Protein AF-A0A645EB40-F1 (afdb_monomer)

Nearest PDB structures (foldseek):
  2pjr-assembly1_G  TM=8.264E-01  e=2.238E-08  Geobacillus stearothermophilus
  2is2-assembly1_A  TM=8.899E-01  e=1.095E-05  Escherichia coli
  2is4-assembly1_B  TM=8.724E-01  e=1.441E-05  Escherichia coli
  1uaa-assembly1_A  TM=8.793E-01  e=3.073E-05  unclassified
  3lfu-assembly1_A  TM=7.751E-01  e=1.441E-05  Escherichia coli

Solvent-accessible surface area (backbone atoms only — not comparable to full-atom values): 6758 Å² total; per-residue (Å²): 135,86,80,56,74,73,79,49,55,71,55,66,79,73,54,74,83,78,56,95,88,48,100,66,89,86,86,80,50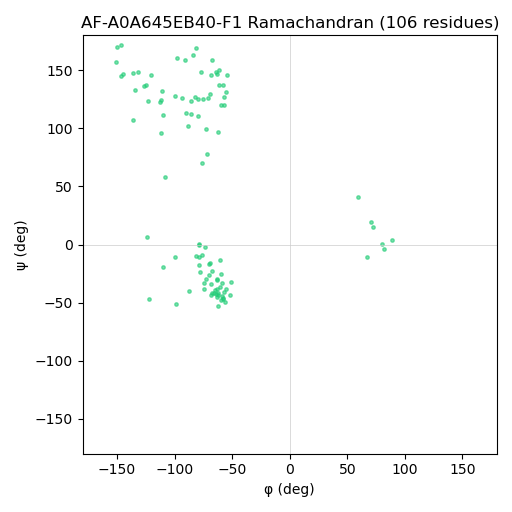,50,75,78,42,63,96,50,74,37,62,64,38,78,48,71,61,38,17,48,55,57,35,48,36,46,69,35,54,74,72,69,49,45,67,62,44,50,51,38,49,51,47,48,63,69,23,31,75,77,38,75,45,79,41,61,58,61,80,44,98,84,74,53,81,36,44,65,13,64,69,43,53,74,71,68,55,80,84,129

Secondary structure (DSSP, 8-state):
----GGGGHHHHHHPPPPPTTSSS-----TTTTTT--EEEEEE---BTBTTTBHHHHHHT-HHHHHHHHHHHHTTEEEEEEE---SB-TTS-B-PBPHHHHHTT----

pLDDT: mean 86.0, std 13.55, range [45.91, 98.44]

Radius of gyration: 16.91 Å; Cα contacts (8 Å, |Δi|>4): 119; chains: 1; bounding box: 42×37×31 Å

Organism: NCBI:txid1076179

Foldseek 3Di:
DDDDPVNCVVVVVPPDDDDDPDPDDDDDALVVCAPAADQEAEDEAQWPCVQVPVVCVVVVNNVVSLVSVVSRVVRHDHYYHYYHDQDDPVPDRTHGHVVCVVVVNDDD

Structure (mmCIF, N/CA/C/O backbone):
data_AF-A0A645EB40-F1
#
_entry.id   AF-A0A645EB40-F1
#
loop_
_atom_site.group_PDB
_atom_site.id
_atom_site.type_symbol
_atom_site.label_atom_id
_atom_site.label_alt_id
_atom_site.label_comp_id
_atom_site.label_asym_id
_atom_site.label_entity_id
_atom_site.label_seq_id
_atom_site.pdbx_PDB_ins_code
_atom_site.Cartn_x
_atom_site.Cartn_y
_atom_site.Cartn_z
_atom_site.occupancy
_atom_site.B_iso_or_equiv
_atom_site.auth_seq_id
_atom_site.auth_comp_id
_atom_site.auth_asym_id
_atom_site.auth_atom_id
_atom_site.pdbx_PDB_model_num
ATOM 1 N N . MET A 1 1 ? -17.392 -28.666 -3.059 1.00 45.91 1 MET A N 1
ATOM 2 C CA . MET A 1 1 ? -18.375 -27.850 -3.804 1.00 45.91 1 MET A CA 1
ATOM 3 C C . MET A 1 1 ? -17.584 -26.880 -4.672 1.00 45.91 1 MET A C 1
ATOM 5 O O . MET A 1 1 ? -17.329 -25.762 -4.252 1.00 45.91 1 MET A O 1
ATOM 9 N N . GLU A 1 2 ? -17.102 -27.334 -5.828 1.00 55.50 2 GLU A N 1
ATOM 10 C CA . GLU A 1 2 ? -16.384 -26.478 -6.781 1.00 55.50 2 GLU A CA 1
ATOM 11 C C . GLU A 1 2 ? -17.406 -25.843 -7.720 1.00 55.50 2 GLU A C 1
ATOM 13 O O . GLU A 1 2 ? -17.927 -26.501 -8.617 1.00 55.50 2 GLU A O 1
ATOM 18 N N . LYS A 1 3 ? -17.735 -24.573 -7.485 1.00 63.38 3 LYS A N 1
ATOM 19 C CA . LYS A 1 3 ? -18.430 -23.772 -8.495 1.00 63.38 3 LYS A CA 1
ATOM 20 C C . LYS A 1 3 ? -17.404 -23.385 -9.555 1.00 63.38 3 LYS A C 1
ATOM 22 O O . LYS A 1 3 ? -16.356 -22.838 -9.211 1.00 63.38 3 LYS A O 1
ATOM 27 N N . LYS A 1 4 ? -17.677 -23.686 -10.825 1.00 73.81 4 LYS A N 1
ATOM 28 C CA . LYS A 1 4 ? -16.778 -23.341 -11.931 1.00 73.81 4 LYS A CA 1
ATOM 29 C C . LYS A 1 4 ? -16.932 -21.855 -12.252 1.00 73.81 4 LYS A C 1
ATOM 31 O O . LYS A 1 4 ? -18.019 -21.300 -12.137 1.00 73.81 4 LYS A O 1
ATOM 36 N N . LEU A 1 5 ? -15.857 -21.205 -12.702 1.00 61.41 5 LEU A N 1
ATOM 37 C CA . LEU A 1 5 ? -15.867 -19.795 -13.135 1.00 61.41 5 LEU A CA 1
ATOM 38 C C . LEU A 1 5 ? -16.990 -19.487 -14.149 1.00 61.41 5 LEU A C 1
ATOM 40 O O . LEU A 1 5 ? -17.579 -18.409 -14.111 1.00 61.41 5 LEU A O 1
ATOM 44 N N . ALA A 1 6 ? -17.344 -20.463 -14.993 1.00 68.00 6 ALA A N 1
ATOM 45 C CA . ALA A 1 6 ? -18.462 -20.378 -15.933 1.00 68.00 6 ALA A CA 1
ATOM 46 C C . ALA A 1 6 ? -19.822 -20.126 -15.248 1.00 68.00 6 ALA A C 1
ATOM 48 O O . ALA A 1 6 ? -20.646 -19.384 -15.780 1.00 68.00 6 ALA A O 1
ATOM 49 N N . ASP A 1 7 ? -20.029 -20.640 -14.033 1.00 68.56 7 ASP A N 1
ATOM 50 C CA . ASP A 1 7 ? -21.280 -20.495 -13.274 1.00 68.56 7 ASP A CA 1
ATOM 51 C C . ASP A 1 7 ? -21.511 -19.049 -12.789 1.00 68.56 7 ASP A C 1
ATOM 53 O O . ASP A 1 7 ? -22.625 -18.676 -12.413 1.00 68.56 7 ASP A O 1
ATOM 57 N N . TYR A 1 8 ? -20.463 -18.216 -12.817 1.00 65.25 8 TYR A N 1
ATOM 58 C CA . TYR A 1 8 ? -20.505 -16.789 -12.486 1.00 65.25 8 TYR A CA 1
ATOM 59 C C . TYR A 1 8 ? -20.566 -15.884 -13.726 1.00 65.25 8 TYR A C 1
ATOM 61 O O . TYR A 1 8 ? -20.847 -14.692 -13.593 1.00 65.25 8 TYR A O 1
ATOM 69 N N . SER A 1 9 ? -20.360 -16.433 -14.929 1.00 62.28 9 SER A N 1
ATOM 70 C CA . SER A 1 9 ? -20.253 -15.664 -16.176 1.00 62.28 9 SER A CA 1
ATOM 71 C C . SER A 1 9 ? -21.542 -14.911 -16.542 1.00 62.28 9 SER A C 1
ATOM 73 O O . SER A 1 9 ? -21.485 -13.816 -17.092 1.00 62.28 9 SER A O 1
ATOM 75 N N . TRP A 1 10 ? -22.717 -15.418 -16.160 1.00 60.12 10 TRP A N 1
ATOM 76 C CA . TRP A 1 10 ? -23.986 -14.713 -16.388 1.00 60.12 10 TRP A CA 1
ATOM 77 C C . TRP A 1 10 ? -24.237 -13.570 -15.389 1.00 60.12 10 TRP A C 1
ATOM 79 O O . TRP A 1 10 ? -24.977 -12.636 -15.696 1.00 60.12 10 TRP A O 1
ATOM 89 N N . LYS A 1 11 ? -23.615 -13.611 -14.200 1.00 59.97 11 LYS A N 1
ATOM 90 C CA . LYS A 1 11 ? -23.779 -12.564 -13.178 1.00 59.97 11 LYS A CA 1
ATOM 91 C C . LYS A 1 11 ? -23.032 -11.288 -13.545 1.00 59.97 11 LYS A C 1
ATOM 93 O O . LYS A 1 11 ? -23.516 -10.210 -13.239 1.00 59.97 11 LYS A O 1
ATOM 98 N N . ILE A 1 12 ? -21.891 -11.399 -14.223 1.00 66.75 12 ILE A N 1
ATOM 99 C CA . ILE A 1 12 ? -21.075 -10.243 -14.626 1.00 66.75 12 ILE A CA 1
ATOM 100 C C . ILE A 1 12 ? -21.699 -9.426 -15.766 1.00 66.75 12 ILE A C 1
ATOM 102 O O . ILE A 1 12 ? -21.509 -8.217 -15.798 1.00 66.75 12 ILE A O 1
ATOM 106 N N . GLY A 1 13 ? -22.482 -10.043 -16.661 1.00 68.00 13 GLY A N 1
ATOM 107 C CA . GLY A 1 13 ? -23.074 -9.344 -17.812 1.00 68.00 13 GLY A CA 1
ATOM 108 C C . GLY A 1 13 ? -24.187 -8.345 -17.463 1.00 68.00 13 GLY A C 1
ATOM 109 O O . GLY A 1 13 ? -24.379 -7.382 -18.195 1.00 68.00 13 GLY A O 1
ATOM 110 N N . ASN A 1 14 ? -24.887 -8.553 -16.340 1.00 68.50 14 ASN A N 1
ATOM 111 C CA . ASN A 1 14 ? -26.011 -7.718 -15.885 1.00 68.50 14 ASN A CA 1
ATOM 112 C C . ASN A 1 14 ? -25.811 -7.142 -14.470 1.00 68.50 14 ASN A C 1
ATOM 114 O O . ASN A 1 14 ? -26.744 -6.572 -13.902 1.00 68.50 14 ASN A O 1
ATOM 118 N N . ALA A 1 15 ? -24.634 -7.317 -13.860 1.00 71.50 15 ALA A N 1
ATOM 119 C CA . ALA A 1 15 ? -24.368 -6.755 -12.541 1.00 71.50 15 ALA A CA 1
ATOM 120 C C . ALA A 1 15 ? -24.274 -5.229 -12.626 1.00 71.50 15 ALA A C 1
ATOM 122 O O . ALA A 1 15 ? -23.510 -4.678 -13.418 1.00 71.50 15 ALA A O 1
ATOM 123 N N . SER A 1 16 ? -25.016 -4.538 -11.763 1.00 77.00 16 SER A N 1
ATOM 124 C CA . SER A 1 16 ? -24.783 -3.120 -11.517 1.00 77.00 16 SER A CA 1
ATOM 125 C C . SER A 1 16 ? -23.380 -2.928 -10.948 1.00 77.00 16 SER A C 1
ATOM 127 O O . SER A 1 16 ? -22.974 -3.674 -10.056 1.00 77.00 16 SER A O 1
ATOM 129 N N . VAL A 1 17 ? -22.663 -1.909 -11.427 1.00 80.88 17 VAL A N 1
ATOM 130 C CA . VAL A 1 17 ? -21.379 -1.512 -10.837 1.00 80.88 17 VAL A CA 1
ATOM 131 C C . VAL A 1 17 ? -21.616 -1.187 -9.357 1.00 80.88 17 VAL A C 1
ATOM 133 O O . VAL A 1 17 ? -22.430 -0.298 -9.078 1.00 80.88 17 VAL A O 1
ATOM 136 N N . PRO A 1 18 ? -20.954 -1.893 -8.419 1.00 81.81 18 PRO A N 1
ATOM 137 C CA . PRO A 1 18 ? -21.115 -1.631 -6.998 1.00 81.81 18 PRO A CA 1
ATOM 138 C C . PRO A 1 18 ? -20.759 -0.182 -6.678 1.00 81.81 18 PRO A C 1
ATOM 140 O O . PRO A 1 18 ? -19.776 0.368 -7.186 1.00 81.81 18 PRO A O 1
ATOM 143 N N . LYS A 1 19 ? -21.563 0.450 -5.832 1.00 84.12 19 LYS A N 1
ATOM 144 C CA . LYS A 1 19 ? -21.289 1.780 -5.303 1.00 84.12 19 LYS A CA 1
ATOM 145 C C . LYS A 1 19 ? -20.362 1.682 -4.100 1.00 84.12 19 LYS A C 1
ATOM 147 O O . LYS A 1 19 ? -20.177 0.640 -3.474 1.00 84.12 19 LYS A O 1
ATOM 152 N N . ARG A 1 20 ? -19.771 2.823 -3.755 1.00 72.19 20 ARG A N 1
ATOM 153 C CA . ARG A 1 20 ? -18.970 2.968 -2.542 1.00 72.19 20 ARG A CA 1
ATOM 154 C C . ARG A 1 20 ? -19.857 2.653 -1.327 1.00 72.19 20 ARG A C 1
ATOM 156 O O . ARG A 1 20 ? -20.846 3.351 -1.130 1.00 72.19 20 ARG A O 1
ATOM 163 N N . ASN A 1 21 ? -19.464 1.642 -0.546 1.00 81.06 21 ASN A N 1
ATOM 164 C CA . ASN A 1 21 ? -20.163 1.041 0.609 1.00 81.06 21 ASN A CA 1
ATOM 165 C C . ASN A 1 21 ? -21.129 -0.118 0.311 1.00 81.06 21 ASN A C 1
ATOM 167 O O . ASN A 1 21 ? -21.751 -0.615 1.249 1.00 81.06 21 ASN A O 1
ATOM 171 N N . ASP A 1 22 ? -21.236 -0.581 -0.934 1.00 87.56 22 ASP A N 1
ATOM 172 C CA . ASP A 1 22 ? -21.892 -1.865 -1.194 1.00 87.56 22 ASP A CA 1
ATOM 173 C C . ASP A 1 22 ? -21.049 -3.020 -0.620 1.00 87.56 22 ASP A C 1
ATOM 175 O O . ASP A 1 22 ? -19.838 -2.881 -0.419 1.00 87.56 22 ASP A O 1
ATOM 179 N N . ASP A 1 23 ? -21.684 -4.170 -0.376 1.00 88.06 23 ASP A N 1
ATOM 180 C CA . ASP A 1 23 ? -21.006 -5.399 0.056 1.00 88.06 23 ASP A CA 1
ATOM 181 C C . ASP A 1 23 ? -20.190 -6.000 -1.101 1.00 88.06 23 ASP A C 1
ATOM 183 O O . ASP A 1 23 ? -20.617 -6.908 -1.819 1.00 88.06 23 ASP A O 1
ATOM 187 N N . ALA A 1 24 ? -19.032 -5.394 -1.349 1.00 88.69 24 ALA A N 1
ATOM 188 C CA . ALA A 1 24 ? -18.141 -5.721 -2.445 1.00 88.69 24 ALA A CA 1
ATOM 189 C C . ALA A 1 24 ? -16.680 -5.420 -2.090 1.00 88.69 24 ALA A C 1
ATOM 191 O O . ALA A 1 24 ? -16.356 -4.570 -1.256 1.00 88.69 24 ALA A O 1
ATOM 192 N N . VAL A 1 25 ? -15.766 -6.093 -2.789 1.00 92.06 25 VAL A N 1
ATOM 193 C CA . VAL A 1 25 ? -14.334 -5.796 -2.696 1.00 92.06 25 VAL A CA 1
ATOM 194 C C . VAL A 1 25 ? -14.054 -4.453 -3.368 1.00 92.06 25 VAL A C 1
ATOM 196 O O . VAL A 1 25 ? -14.380 -4.248 -4.536 1.00 92.06 25 VAL A O 1
ATOM 199 N N . THR A 1 26 ? -13.405 -3.546 -2.639 1.00 93.44 26 THR A N 1
ATOM 200 C CA . THR A 1 26 ? -12.940 -2.272 -3.197 1.00 93.44 26 THR A CA 1
ATOM 201 C C . THR A 1 26 ? -11.570 -2.457 -3.842 1.00 93.44 26 THR A C 1
ATOM 203 O O . THR A 1 26 ? -10.579 -2.666 -3.144 1.00 93.44 26 THR A O 1
ATOM 206 N N . LEU A 1 27 ? -11.502 -2.338 -5.170 1.00 94.00 27 LEU A N 1
ATOM 207 C CA . LEU A 1 27 ? -10.242 -2.220 -5.903 1.00 94.00 27 LEU A CA 1
ATOM 208 C C . LEU A 1 27 ? -9.914 -0.737 -6.102 1.00 94.00 27 LEU A C 1
ATOM 210 O O . LEU A 1 27 ? -10.736 0.026 -6.605 1.00 94.00 27 LEU A O 1
ATOM 214 N N . THR A 1 28 ? -8.723 -0.315 -5.689 1.00 94.75 28 THR A N 1
ATOM 215 C CA . THR A 1 28 ? -8.304 1.090 -5.749 1.00 94.75 28 THR A CA 1
ATOM 216 C C . THR A 1 28 ? -6.793 1.202 -5.930 1.00 94.75 28 THR A C 1
ATOM 218 O O . THR A 1 28 ? -6.069 0.213 -5.822 1.00 94.75 28 THR A O 1
ATOM 221 N N . THR A 1 29 ? -6.308 2.411 -6.205 1.00 95.62 29 THR A N 1
ATOM 222 C CA . THR A 1 29 ? -4.872 2.715 -6.250 1.00 95.62 29 THR A CA 1
ATOM 223 C C . THR A 1 29 ? -4.376 3.180 -4.879 1.00 95.62 29 THR A C 1
ATOM 225 O O . THR A 1 29 ? -5.156 3.691 -4.073 1.00 95.62 29 THR A O 1
ATOM 228 N N . MET A 1 30 ? -3.066 3.079 -4.622 1.00 95.81 30 MET A N 1
ATOM 229 C CA . MET A 1 30 ? -2.461 3.598 -3.382 1.00 95.81 30 MET A CA 1
ATOM 230 C C . MET A 1 30 ? -2.766 5.091 -3.173 1.00 95.81 30 MET A C 1
ATOM 232 O O . MET A 1 30 ? -3.087 5.511 -2.063 1.00 95.81 30 MET A O 1
ATOM 236 N N . HIS A 1 31 ? -2.757 5.876 -4.256 1.00 95.19 31 HIS A N 1
ATOM 237 C CA . HIS A 1 31 ? -3.110 7.297 -4.240 1.00 95.19 31 HIS A CA 1
ATOM 238 C C . HIS A 1 31 ? -4.563 7.524 -3.811 1.00 95.19 31 HIS A C 1
ATOM 240 O O . HIS A 1 31 ? -4.835 8.287 -2.884 1.00 95.19 31 HIS A O 1
ATOM 246 N N . SER A 1 32 ? -5.505 6.843 -4.466 1.00 96.00 32 SER A N 1
ATOM 247 C CA . SER A 1 32 ? -6.941 7.004 -4.217 1.00 96.00 32 SER A CA 1
ATOM 248 C C . SER A 1 32 ? -7.382 6.439 -2.863 1.00 96.00 32 SER A C 1
ATOM 250 O O . SER A 1 32 ? -8.458 6.782 -2.380 1.00 96.00 32 SER A O 1
ATOM 252 N N . ALA A 1 33 ? -6.563 5.593 -2.234 1.00 95.81 33 ALA A N 1
ATOM 253 C CA . ALA A 1 33 ? -6.814 5.064 -0.899 1.00 95.81 33 ALA A CA 1
ATOM 254 C C . ALA A 1 33 ? -6.474 6.052 0.232 1.00 95.81 33 ALA A C 1
ATOM 256 O O . ALA A 1 33 ? -6.816 5.796 1.389 1.00 95.81 33 ALA A O 1
ATOM 257 N N . LYS A 1 34 ? -5.800 7.173 -0.059 1.00 95.06 34 LYS A N 1
ATOM 258 C CA . LYS A 1 34 ? -5.415 8.162 0.955 1.00 95.06 34 LYS A CA 1
ATOM 259 C C . LYS A 1 34 ? -6.643 8.675 1.717 1.00 95.06 34 LYS A C 1
ATOM 261 O O . LYS A 1 34 ? -7.608 9.142 1.122 1.00 95.06 34 LYS A O 1
ATOM 266 N N . GLY A 1 35 ? -6.590 8.594 3.047 1.00 94.06 35 GLY A N 1
ATOM 267 C CA . GLY A 1 35 ? -7.696 8.993 3.928 1.00 94.06 35 GLY A CA 1
ATOM 268 C C . GLY A 1 35 ? -8.811 7.951 4.071 1.00 94.06 35 GLY A C 1
ATOM 269 O O . GLY A 1 35 ? -9.764 8.195 4.802 1.00 94.06 35 GLY A O 1
ATOM 270 N N . LEU A 1 36 ? -8.699 6.796 3.409 1.00 95.25 36 LEU A N 1
ATOM 271 C CA . LEU A 1 36 ? -9.591 5.650 3.602 1.00 95.25 36 LEU A CA 1
ATOM 272 C C . LEU A 1 36 ? -8.956 4.631 4.543 1.00 95.25 36 LEU A C 1
ATOM 274 O O . LEU A 1 36 ? -7.739 4.617 4.714 1.00 95.25 36 LEU A O 1
ATOM 278 N N . GLU A 1 37 ? -9.768 3.760 5.126 1.00 96.56 37 GLU A N 1
ATOM 279 C CA . GLU A 1 37 ? -9.306 2.652 5.958 1.00 96.56 37 GLU A CA 1
ATOM 280 C C . GLU A 1 37 ? -10.226 1.446 5.753 1.00 96.56 37 GLU A C 1
ATOM 282 O O . GLU A 1 37 ? -11.430 1.607 5.550 1.00 96.56 37 GLU A O 1
ATOM 287 N N . PHE A 1 38 ? -9.666 0.242 5.835 1.00 96.12 38 PHE A N 1
ATOM 288 C CA . PHE A 1 38 ? -10.370 -1.014 5.591 1.00 96.12 38 PHE A CA 1
ATOM 289 C C . PHE A 1 38 ? -9.999 -2.040 6.665 1.00 96.12 38 PHE A C 1
ATOM 291 O O . PHE A 1 38 ? -8.869 -2.052 7.152 1.00 96.12 38 PHE A O 1
ATOM 298 N N . GLY A 1 39 ? -10.930 -2.930 7.025 1.00 97.56 39 GLY A N 1
ATOM 299 C CA . GLY A 1 39 ? -10.647 -4.012 7.978 1.00 97.56 39 GLY A CA 1
ATOM 300 C C . GLY A 1 39 ? -9.491 -4.899 7.504 1.00 97.56 39 GLY A C 1
ATOM 301 O O . GLY A 1 39 ? -8.543 -5.156 8.243 1.00 97.56 39 GLY A O 1
ATOM 302 N N . THR A 1 40 ? -9.522 -5.293 6.229 1.00 98.00 40 THR A N 1
ATOM 303 C CA . THR A 1 40 ? -8.470 -6.079 5.574 1.00 98.00 40 THR A CA 1
ATOM 304 C C . THR A 1 40 ? -8.006 -5.396 4.289 1.00 98.00 40 THR A C 1
ATOM 306 O O . THR A 1 40 ? -8.837 -4.951 3.499 1.00 98.00 40 THR A O 1
ATOM 309 N N . VAL A 1 41 ? -6.691 -5.346 4.061 1.00 98.44 41 VAL A N 1
ATOM 310 C CA . VAL A 1 41 ? -6.075 -4.794 2.843 1.00 98.44 41 VAL A CA 1
ATOM 311 C C . VAL A 1 41 ? -5.156 -5.827 2.205 1.00 98.44 41 VAL A C 1
ATOM 313 O O . VAL A 1 41 ? -4.368 -6.478 2.890 1.00 98.44 41 VAL A O 1
ATOM 316 N N . PHE A 1 42 ? -5.235 -5.933 0.880 1.00 98.38 42 PHE A N 1
ATOM 317 C CA . PHE A 1 42 ? -4.311 -6.703 0.054 1.00 98.38 42 PHE A CA 1
ATOM 318 C C . PHE A 1 42 ? -3.492 -5.730 -0.796 1.00 98.38 42 PHE A C 1
ATOM 320 O O . PHE A 1 42 ? -4.067 -4.925 -1.528 1.00 98.38 42 PHE A O 1
ATOM 327 N N . VAL A 1 43 ? -2.164 -5.807 -0.709 1.00 97.38 43 VAL A N 1
ATOM 328 C CA . VAL A 1 43 ? -1.233 -5.060 -1.564 1.00 97.38 43 VAL A CA 1
ATOM 329 C C . VAL A 1 43 ? -0.515 -6.065 -2.465 1.00 97.38 43 VAL A C 1
ATOM 331 O O . VAL A 1 43 ? 0.440 -6.713 -2.022 1.00 97.38 43 VAL A O 1
ATOM 334 N N . PRO A 1 44 ? -1.009 -6.266 -3.698 1.00 95.38 44 PRO A N 1
ATOM 335 C CA . PRO A 1 44 ? -0.411 -7.213 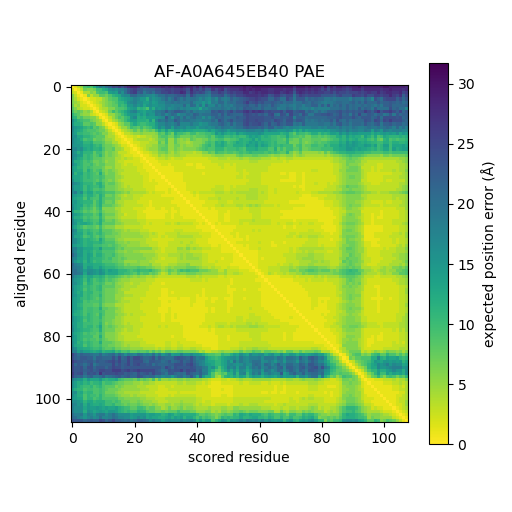-4.620 1.00 95.38 44 PRO A CA 1
ATOM 336 C C . PRO A 1 44 ? 0.804 -6.630 -5.346 1.00 95.38 44 PRO A C 1
ATOM 338 O O . PRO A 1 44 ? 1.032 -5.421 -5.344 1.00 95.38 44 PRO A O 1
ATOM 341 N N . SER A 1 45 ? 1.534 -7.508 -6.034 1.00 93.06 45 SER A N 1
ATOM 342 C CA . SER A 1 45 ? 2.568 -7.146 -7.014 1.00 93.06 45 SER A CA 1
ATOM 343 C C . SER A 1 45 ? 3.707 -6.292 -6.450 1.00 93.06 45 SER A C 1
ATOM 345 O O . SER A 1 45 ? 4.204 -5.383 -7.114 1.00 93.06 45 SER A O 1
ATOM 347 N N . LEU A 1 46 ? 4.163 -6.611 -5.236 1.00 94.62 46 LEU A N 1
ATOM 348 C CA . LEU A 1 46 ? 5.353 -6.010 -4.630 1.00 94.62 46 LEU A CA 1
ATOM 349 C C . LEU A 1 46 ? 6.627 -6.596 -5.241 1.00 94.62 46 LEU A C 1
ATOM 351 O O . LEU A 1 46 ? 7.378 -7.353 -4.621 1.00 94.62 46 LEU A O 1
ATOM 355 N N . VAL A 1 47 ? 6.845 -6.230 -6.494 1.00 92.88 47 VAL A N 1
ATOM 356 C CA . VAL A 1 47 ? 7.939 -6.655 -7.360 1.00 92.88 47 VAL A CA 1
ATOM 357 C C . VAL A 1 47 ? 8.715 -5.417 -7.791 1.00 92.88 47 VAL A C 1
ATOM 359 O O . VAL A 1 47 ? 8.145 -4.338 -7.966 1.00 92.88 47 VAL A O 1
ATOM 362 N N . ASP A 1 48 ? 10.024 -5.569 -7.948 1.00 90.88 48 ASP A N 1
ATOM 363 C CA . ASP A 1 48 ? 10.892 -4.528 -8.473 1.00 90.88 48 ASP A CA 1
ATOM 364 C C . ASP A 1 48 ? 10.392 -4.027 -9.836 1.00 90.88 48 ASP A C 1
ATOM 366 O O . ASP A 1 48 ? 9.836 -4.789 -10.623 1.00 90.88 48 ASP A O 1
ATOM 370 N N . MET A 1 49 ? 10.573 -2.735 -10.111 1.00 91.25 49 MET A N 1
ATOM 371 C CA . MET A 1 49 ? 10.035 -2.031 -11.290 1.00 91.25 49 MET A CA 1
ATOM 372 C C . MET A 1 49 ? 8.500 -1.878 -11.334 1.00 91.25 49 MET A C 1
ATOM 374 O O . MET A 1 49 ? 8.007 -1.093 -12.149 1.00 91.25 49 MET A O 1
ATOM 378 N N . ILE A 1 50 ? 7.744 -2.547 -10.453 1.00 92.44 50 ILE A N 1
ATOM 379 C CA . ILE A 1 50 ? 6.308 -2.292 -10.225 1.00 92.44 50 ILE A CA 1
ATOM 380 C C . ILE A 1 50 ? 6.124 -1.407 -8.993 1.00 92.44 50 ILE A C 1
ATOM 382 O O . ILE A 1 50 ? 5.463 -0.375 -9.071 1.00 92.44 50 ILE A O 1
ATOM 386 N N . VAL A 1 51 ? 6.739 -1.790 -7.873 1.00 93.75 51 VAL A N 1
ATOM 387 C CA . VAL A 1 51 ? 6.767 -1.020 -6.626 1.00 93.75 51 VAL A CA 1
ATOM 388 C C . VAL A 1 51 ? 8.197 -1.067 -6.071 1.00 93.75 51 VAL A C 1
ATOM 390 O O . VAL A 1 51 ? 8.606 -2.113 -5.566 1.00 93.75 51 VAL A O 1
ATOM 393 N N . PRO A 1 52 ? 8.983 0.020 -6.139 1.00 94.62 52 PRO A N 1
ATOM 394 C CA . PRO A 1 52 ? 8.674 1.286 -6.803 1.00 94.62 52 PRO A CA 1
ATOM 395 C C . PRO A 1 52 ? 8.511 1.113 -8.316 1.00 94.62 52 PRO A C 1
ATOM 397 O O . PRO A 1 52 ? 9.176 0.272 -8.928 1.00 94.62 52 PRO A O 1
ATOM 400 N N . ASN A 1 53 ? 7.655 1.936 -8.924 1.00 93.44 53 ASN A N 1
ATOM 401 C CA . ASN A 1 53 ? 7.472 1.885 -10.370 1.00 93.44 53 ASN A CA 1
ATOM 402 C C . ASN A 1 53 ? 8.780 2.198 -11.131 1.00 93.44 53 ASN A C 1
ATOM 404 O O . ASN A 1 53 ? 9.635 2.966 -10.674 1.00 93.44 53 ASN A O 1
ATOM 408 N N . ALA A 1 54 ? 8.925 1.613 -12.322 1.00 93.06 54 ALA A N 1
ATOM 409 C CA . ALA A 1 54 ? 10.118 1.725 -13.159 1.00 93.06 54 ALA A CA 1
ATOM 410 C C . ALA A 1 54 ? 10.559 3.177 -13.401 1.00 93.06 54 ALA A C 1
ATOM 412 O O . ALA A 1 54 ? 11.743 3.493 -13.316 1.00 93.06 54 ALA A O 1
ATOM 413 N N . SER A 1 55 ? 9.617 4.079 -13.682 1.00 92.94 55 SER A N 1
ATOM 414 C CA . SER A 1 55 ? 9.930 5.477 -13.983 1.00 92.94 55 SER A CA 1
ATOM 415 C C . SER A 1 55 ? 10.484 6.227 -12.771 1.00 92.94 55 SER A C 1
ATOM 417 O O . SER A 1 55 ? 11.441 6.985 -12.914 1.00 92.94 55 SER A O 1
ATOM 419 N N . ALA A 1 56 ? 9.915 6.013 -11.585 1.00 92.88 56 ALA A N 1
ATOM 420 C CA . ALA A 1 56 ? 10.405 6.574 -10.330 1.00 92.88 56 ALA A CA 1
ATOM 421 C C . ALA A 1 56 ? 11.814 6.059 -10.021 1.00 92.88 56 ALA A C 1
ATOM 423 O O . ALA A 1 56 ? 12.707 6.844 -9.705 1.00 92.88 56 ALA A O 1
ATOM 424 N N . LYS A 1 57 ? 12.043 4.755 -10.219 1.00 91.06 57 LYS A N 1
ATOM 425 C CA . LYS A 1 57 ? 13.357 4.137 -10.025 1.00 91.06 57 LYS A CA 1
ATOM 426 C C . LYS A 1 57 ? 14.411 4.685 -10.992 1.00 91.06 57 LYS A C 1
ATOM 428 O O . LYS A 1 57 ? 15.498 5.042 -10.553 1.00 91.06 57 LYS A O 1
ATOM 433 N N . ILE A 1 58 ? 14.083 4.820 -12.281 1.00 92.31 58 ILE A N 1
ATOM 434 C CA . ILE A 1 58 ? 14.989 5.374 -13.306 1.00 92.31 58 ILE A CA 1
ATOM 435 C C . ILE A 1 58 ? 15.347 6.835 -13.009 1.00 92.31 58 ILE A C 1
ATOM 437 O O . ILE A 1 58 ? 16.491 7.237 -13.205 1.00 92.31 58 ILE A O 1
ATOM 441 N N . ARG A 1 59 ? 14.394 7.633 -12.513 1.00 93.25 59 ARG A N 1
ATOM 442 C CA . ARG A 1 59 ? 14.644 9.029 -12.118 1.00 93.25 59 ARG A CA 1
ATOM 443 C C . ARG A 1 59 ? 15.372 9.173 -10.776 1.00 93.25 59 ARG A C 1
ATOM 445 O O . ARG A 1 59 ? 15.754 10.287 -10.436 1.00 93.25 59 ARG A O 1
ATOM 452 N N . GLY A 1 60 ? 15.543 8.089 -10.016 1.00 91.31 60 GLY A N 1
ATOM 453 C CA . GLY A 1 60 ? 16.084 8.134 -8.655 1.00 91.31 60 GLY A CA 1
ATOM 454 C C . GLY A 1 60 ? 15.132 8.757 -7.626 1.00 91.31 60 GLY A C 1
ATOM 455 O O . GLY A 1 60 ? 15.575 9.172 -6.562 1.00 91.31 60 GLY A O 1
ATOM 456 N N . ASP A 1 61 ? 13.834 8.824 -7.927 1.00 91.81 61 ASP A N 1
ATOM 457 C CA . ASP A 1 61 ? 12.803 9.440 -7.084 1.00 91.81 61 ASP A CA 1
ATOM 458 C C . ASP A 1 61 ? 11.901 8.366 -6.454 1.00 91.81 61 ASP A C 1
ATOM 460 O O . ASP A 1 61 ? 10.692 8.304 -6.675 1.00 91.81 61 ASP A O 1
ATOM 464 N N . THR A 1 62 ? 12.506 7.441 -5.705 1.00 94.94 62 THR A N 1
ATOM 465 C CA . THR A 1 62 ? 11.767 6.338 -5.063 1.00 94.94 62 THR A CA 1
ATOM 466 C C . THR A 1 62 ? 11.092 6.750 -3.757 1.00 94.94 62 THR A C 1
ATOM 468 O O . THR A 1 62 ? 10.293 5.988 -3.222 1.00 94.94 62 THR A O 1
ATOM 471 N N . GLU A 1 63 ? 11.384 7.943 -3.236 1.00 96.00 63 GLU A N 1
ATOM 472 C CA . GLU A 1 63 ? 10.835 8.416 -1.963 1.00 96.00 63 GLU A CA 1
ATOM 473 C C . GLU A 1 63 ? 9.329 8.688 -2.031 1.00 96.00 63 GLU A C 1
ATOM 475 O O . GLU A 1 63 ? 8.619 8.439 -1.056 1.00 96.00 63 GLU A O 1
ATOM 480 N N . GLU A 1 64 ? 8.806 9.145 -3.172 1.00 94.44 64 GLU A N 1
ATOM 481 C CA . GLU A 1 64 ? 7.353 9.276 -3.339 1.00 94.44 64 GLU A CA 1
ATOM 482 C C . GLU A 1 64 ? 6.664 7.908 -3.396 1.00 94.44 64 GLU A C 1
ATOM 484 O O . GLU A 1 64 ? 5.677 7.680 -2.700 1.00 94.44 64 GLU A O 1
ATOM 489 N N . GLU A 1 65 ? 7.230 6.952 -4.133 1.00 95.75 65 GLU A N 1
ATOM 490 C CA . GLU A 1 65 ? 6.724 5.575 -4.173 1.00 95.75 65 GLU A CA 1
ATOM 491 C C . GLU A 1 65 ? 6.763 4.915 -2.788 1.00 95.75 6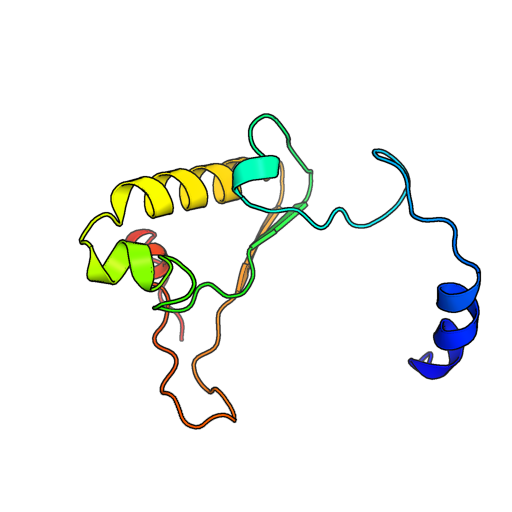5 GLU A C 1
ATOM 493 O O . GLU A 1 65 ? 5.830 4.204 -2.411 1.00 95.75 65 GLU A O 1
ATOM 498 N N . ARG A 1 66 ? 7.793 5.206 -1.985 1.00 96.38 66 ARG A N 1
ATOM 499 C CA . ARG A 1 66 ? 7.892 4.755 -0.592 1.00 96.38 66 ARG A CA 1
ATOM 500 C C . ARG A 1 66 ? 6.777 5.344 0.272 1.00 96.38 66 ARG A C 1
ATOM 502 O O . ARG A 1 66 ? 6.163 4.623 1.060 1.00 96.38 66 ARG A O 1
ATOM 509 N N . ARG A 1 67 ? 6.467 6.638 0.109 1.00 96.31 67 ARG A N 1
ATOM 510 C CA . ARG A 1 67 ? 5.332 7.284 0.793 1.00 96.31 67 ARG A CA 1
ATOM 511 C C . ARG A 1 67 ? 4.001 6.655 0.387 1.00 96.31 67 ARG A C 1
ATOM 513 O O . ARG A 1 67 ? 3.162 6.416 1.254 1.00 96.31 67 ARG A O 1
ATOM 520 N N . LEU A 1 68 ? 3.810 6.342 -0.891 1.00 96.25 68 LEU A N 1
ATOM 521 C CA . LEU A 1 68 ? 2.606 5.664 -1.380 1.00 96.25 68 LEU A CA 1
ATOM 522 C C . LEU A 1 68 ? 2.478 4.245 -0.833 1.00 96.25 68 LEU A C 1
ATOM 524 O O . LEU A 1 68 ? 1.392 3.850 -0.405 1.00 96.25 68 LEU A O 1
ATOM 528 N N . PHE A 1 69 ? 3.585 3.506 -0.779 1.00 97.00 69 PHE A N 1
ATOM 529 C CA . PHE A 1 69 ? 3.620 2.196 -0.148 1.00 97.00 69 PHE A CA 1
ATOM 530 C C . PHE A 1 69 ? 3.228 2.294 1.332 1.00 97.00 69 PHE A C 1
ATOM 532 O O . PHE A 1 69 ? 2.318 1.593 1.767 1.00 97.00 69 PHE A O 1
ATOM 539 N N . TYR A 1 70 ? 3.794 3.242 2.088 1.00 96.62 70 TYR A N 1
ATOM 540 C CA . TYR A 1 70 ? 3.392 3.508 3.475 1.00 96.62 70 TYR A CA 1
ATOM 541 C C . TYR A 1 70 ? 1.900 3.854 3.611 1.00 96.62 70 TYR A C 1
ATOM 543 O O . TYR A 1 70 ? 1.223 3.368 4.525 1.00 96.62 70 TYR A O 1
ATOM 551 N N . VAL A 1 71 ? 1.351 4.655 2.688 1.00 97.81 71 VAL A N 1
ATOM 552 C CA . VAL A 1 71 ? -0.094 4.915 2.641 1.00 97.81 71 VAL A CA 1
ATOM 553 C C . VAL A 1 71 ? -0.849 3.597 2.521 1.00 97.81 71 VAL A C 1
ATOM 555 O O . VAL A 1 71 ? -1.731 3.371 3.342 1.00 97.81 71 VAL A O 1
ATOM 558 N N . ALA A 1 72 ? -0.481 2.712 1.589 1.00 97.38 72 ALA A N 1
ATOM 559 C CA . ALA A 1 72 ? -1.127 1.410 1.410 1.00 97.38 72 ALA A CA 1
ATOM 560 C C . ALA A 1 72 ? -1.089 0.545 2.683 1.00 97.38 72 ALA A C 1
ATOM 562 O O . ALA A 1 72 ? -2.131 0.039 3.102 1.00 97.38 72 ALA A O 1
ATOM 563 N N . LEU A 1 73 ? 0.076 0.441 3.336 1.00 97.12 73 LEU A N 1
ATOM 564 C CA . LEU A 1 73 ? 0.249 -0.323 4.581 1.00 97.12 73 LEU A CA 1
ATOM 565 C C . LEU A 1 73 ? -0.678 0.190 5.692 1.00 97.12 73 LEU A C 1
ATOM 567 O O . LEU A 1 73 ? -1.345 -0.588 6.368 1.00 97.12 73 LEU A O 1
ATOM 571 N N . THR A 1 74 ? -0.769 1.513 5.842 1.00 97.38 74 THR A N 1
ATOM 572 C CA . THR A 1 74 ? -1.570 2.163 6.892 1.00 97.38 74 THR A CA 1
ATOM 573 C C . THR A 1 74 ? -3.070 2.210 6.600 1.00 97.38 74 THR A C 1
ATOM 575 O O . THR A 1 74 ? -3.821 2.751 7.407 1.00 97.38 74 THR A O 1
ATOM 578 N N . ARG A 1 75 ? -3.543 1.676 5.463 1.00 97.81 75 ARG A N 1
ATOM 579 C CA . ARG A 1 75 ? -4.992 1.565 5.210 1.00 97.81 75 ARG A CA 1
ATOM 580 C C . ARG A 1 75 ? -5.619 0.377 5.946 1.00 97.81 75 ARG A C 1
ATOM 582 O O . ARG A 1 75 ? -6.842 0.332 6.058 1.00 97.81 75 ARG A O 1
ATOM 589 N N . ALA A 1 76 ? -4.819 -0.589 6.399 1.00 98.12 76 ALA A N 1
ATOM 590 C CA . ALA A 1 76 ? -5.297 -1.785 7.085 1.00 98.12 76 ALA A CA 1
ATOM 591 C C . ALA A 1 76 ? -5.556 -1.517 8.572 1.00 98.12 76 ALA A C 1
ATOM 593 O O . ALA A 1 76 ? -4.657 -1.070 9.280 1.00 98.12 76 ALA A O 1
ATOM 594 N N . LYS A 1 77 ? -6.759 -1.847 9.058 1.00 97.88 77 LYS A N 1
ATOM 595 C CA . LYS A 1 77 ? -7.091 -1.792 10.493 1.00 97.88 77 LYS A CA 1
ATOM 596 C C . LYS A 1 77 ? -6.739 -3.072 11.237 1.00 97.88 77 LYS A C 1
ATOM 598 O O . LYS A 1 77 ? -6.279 -3.004 12.370 1.00 97.88 77 LYS A O 1
ATOM 603 N N 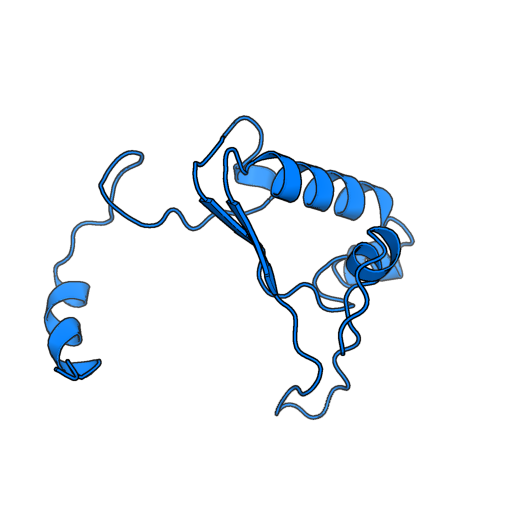. GLU A 1 78 ? -6.982 -4.227 10.620 1.00 98.25 78 GLU A N 1
ATOM 604 C CA . GLU A 1 78 ? -6.852 -5.525 11.295 1.00 98.25 78 GLU A CA 1
ATOM 605 C C . GLU A 1 78 ? -5.858 -6.441 10.591 1.00 98.25 78 GLU A C 1
ATOM 607 O O . GLU A 1 78 ? -5.025 -7.071 11.239 1.00 98.25 78 GLU A O 1
ATOM 612 N N . ARG A 1 79 ? -5.957 -6.552 9.261 1.00 98.19 79 ARG A N 1
ATOM 613 C CA . ARG A 1 79 ? -5.156 -7.502 8.483 1.00 98.19 79 ARG A CA 1
ATOM 614 C C . ARG A 1 79 ? -4.573 -6.852 7.246 1.00 98.19 79 ARG A C 1
ATOM 616 O O . ARG A 1 79 ? -5.279 -6.210 6.469 1.00 98.19 79 ARG A O 1
ATOM 623 N N . LEU A 1 80 ? -3.289 -7.091 7.045 1.00 97.69 80 LEU A N 1
ATOM 624 C CA . LEU A 1 80 ? -2.547 -6.649 5.882 1.00 97.69 80 LEU A CA 1
ATOM 625 C C . LEU A 1 80 ? -1.918 -7.868 5.214 1.00 97.69 80 LEU A C 1
ATOM 627 O O . LEU A 1 80 ? -1.160 -8.604 5.841 1.00 97.69 80 LEU A O 1
ATOM 631 N N . PHE A 1 81 ? -2.229 -8.059 3.940 1.00 97.38 81 PHE A N 1
ATOM 632 C CA . PHE A 1 81 ? -1.653 -9.104 3.110 1.00 97.38 81 PHE A CA 1
ATOM 633 C C . PHE A 1 81 ? -0.791 -8.463 2.031 1.00 97.38 81 PHE A C 1
ATOM 635 O O . PHE A 1 81 ? -1.267 -7.642 1.249 1.00 97.38 81 PHE A O 1
ATOM 642 N N . LEU A 1 82 ? 0.478 -8.852 1.992 1.00 95.81 82 LEU A N 1
ATOM 643 C CA . LEU A 1 82 ? 1.457 -8.402 1.010 1.00 95.81 82 LEU A CA 1
ATOM 644 C C . LEU A 1 82 ? 1.797 -9.588 0.109 1.00 95.81 82 LEU A C 1
ATOM 646 O O . LEU A 1 82 ? 2.050 -10.678 0.623 1.00 95.81 82 LEU A O 1
ATOM 650 N N . SER A 1 83 ? 1.797 -9.402 -1.212 1.00 93.19 83 SER A N 1
ATOM 651 C CA . SER A 1 83 ? 2.174 -10.475 -2.137 1.00 93.19 83 SER A CA 1
ATOM 652 C C . SER A 1 83 ? 3.174 -10.027 -3.196 1.00 93.19 83 SER A C 1
ATOM 654 O O . SER A 1 83 ? 3.212 -8.874 -3.625 1.00 93.19 83 SER A O 1
ATOM 656 N N . THR A 1 84 ? 4.010 -10.977 -3.602 1.00 92.12 84 THR A N 1
ATOM 657 C CA . THR A 1 84 ? 5.051 -10.827 -4.618 1.00 92.12 84 THR A CA 1
ATOM 658 C C . THR A 1 84 ? 5.210 -12.147 -5.374 1.00 92.12 84 THR A C 1
ATOM 660 O O . THR A 1 84 ? 4.620 -13.157 -4.983 1.00 92.12 84 THR A O 1
ATOM 663 N N . TYR A 1 85 ? 5.990 -12.142 -6.449 1.00 88.19 85 TYR A N 1
ATOM 664 C CA . TYR A 1 85 ? 6.299 -13.322 -7.249 1.00 88.19 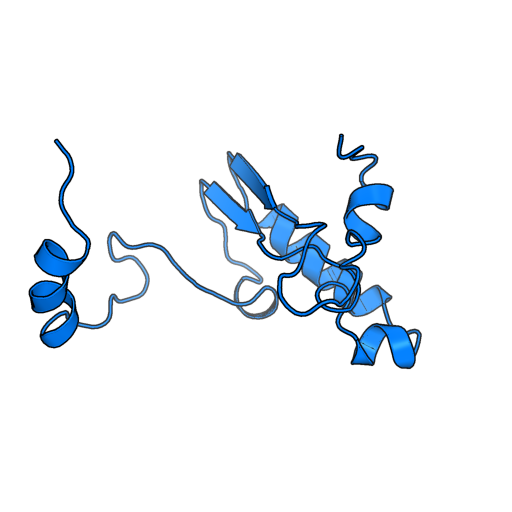85 TYR A CA 1
ATOM 665 C C . TYR A 1 85 ? 7.724 -13.230 -7.807 1.00 88.19 85 TYR A C 1
ATOM 667 O O . TYR A 1 85 ? 8.207 -12.149 -8.144 1.00 88.19 85 TYR A O 1
ATOM 675 N N . THR A 1 86 ? 8.403 -14.373 -7.902 1.00 80.62 86 THR A N 1
ATOM 676 C CA . THR A 1 86 ? 9.804 -14.476 -8.357 1.00 80.62 86 THR A CA 1
ATOM 677 C C . THR A 1 86 ? 9.954 -15.130 -9.728 1.00 80.62 86 THR A C 1
ATOM 679 O O . THR A 1 86 ? 10.968 -14.933 -10.391 1.00 80.62 86 THR A O 1
ATOM 682 N N . ASN A 1 87 ? 8.933 -15.867 -10.172 1.00 72.06 87 ASN A N 1
ATOM 683 C CA . ASN A 1 87 ? 8.869 -16.459 -11.500 1.00 72.06 87 ASN A CA 1
ATOM 684 C C . ASN A 1 87 ? 7.791 -15.730 -12.296 1.00 72.06 87 ASN A C 1
ATOM 686 O O . ASN A 1 87 ? 6.608 -15.839 -11.974 1.00 72.06 87 ASN A O 1
ATOM 690 N N . SER A 1 88 ? 8.202 -14.978 -13.316 1.00 62.97 88 SER A N 1
ATOM 691 C CA . SER A 1 88 ? 7.284 -14.497 -14.341 1.00 62.97 88 SER A CA 1
ATOM 692 C C . SER A 1 88 ? 7.401 -15.412 -15.561 1.00 62.97 88 SER A C 1
ATOM 694 O O . SER A 1 88 ? 8.503 -15.649 -16.057 1.00 62.97 88 SER A O 1
ATOM 696 N N . ASP A 1 89 ? 6.275 -15.932 -16.056 1.00 62.06 89 ASP A N 1
ATOM 697 C CA . ASP A 1 89 ? 6.237 -16.782 -17.262 1.00 62.06 89 ASP A CA 1
ATOM 698 C C . ASP A 1 89 ? 6.754 -16.045 -18.518 1.00 62.06 89 ASP A C 1
ATOM 700 O O . ASP A 1 89 ? 7.063 -16.654 -19.539 1.00 62.06 89 ASP A O 1
ATOM 704 N N . THR A 1 90 ? 6.890 -14.721 -18.429 1.00 61.44 90 THR A N 1
ATOM 705 C CA . THR A 1 90 ? 7.438 -13.808 -19.439 1.00 61.44 90 THR A CA 1
ATOM 706 C C . THR A 1 90 ? 8.969 -13.771 -19.521 1.00 61.44 90 THR A C 1
ATOM 708 O O . THR A 1 90 ? 9.499 -13.061 -20.369 1.00 61.44 90 THR A O 1
ATOM 711 N N . GLY A 1 91 ? 9.696 -14.530 -18.694 1.00 52.59 91 GLY A N 1
ATOM 712 C CA . GLY A 1 91 ? 11.156 -14.674 -18.800 1.00 52.59 91 GLY A CA 1
ATOM 713 C C . GLY A 1 91 ? 11.980 -13.548 -18.165 1.00 52.59 91 GLY A C 1
ATOM 714 O O . GLY A 1 91 ? 13.202 -13.666 -18.085 1.00 52.59 91 GLY A O 1
ATOM 715 N N . ASP A 1 92 ? 11.337 -12.499 -17.649 1.00 60.12 92 ASP A N 1
ATOM 716 C CA . ASP A 1 92 ? 11.995 -11.525 -16.784 1.00 60.12 92 ASP A CA 1
ATOM 717 C C . ASP A 1 92 ? 12.099 -12.093 -15.365 1.00 60.12 92 ASP A C 1
ATOM 719 O O . ASP A 1 92 ? 11.095 -12.475 -14.750 1.00 60.12 92 ASP A O 1
ATOM 723 N N . TYR A 1 93 ? 13.321 -12.133 -14.828 1.00 55.88 93 TYR A N 1
ATOM 724 C CA . TYR A 1 93 ? 13.557 -12.381 -13.409 1.00 55.88 93 TYR A CA 1
ATOM 725 C C . TYR A 1 93 ? 12.912 -11.246 -12.609 1.00 55.88 93 TYR A C 1
ATOM 727 O O . TYR A 1 93 ? 13.492 -10.171 -12.438 1.00 55.88 93 TYR A O 1
ATOM 735 N N . SER A 1 94 ? 11.694 -11.477 -12.124 1.00 70.25 94 SER A N 1
ATOM 736 C CA . SER A 1 94 ? 10.979 -10.527 -11.287 1.00 70.25 94 SER A CA 1
ATOM 737 C C . SER A 1 94 ? 11.629 -10.520 -9.905 1.00 70.25 94 SER A C 1
ATOM 739 O O . SER A 1 94 ? 11.422 -11.408 -9.078 1.00 70.25 94 SER A O 1
ATOM 741 N N . ARG A 1 95 ? 12.488 -9.527 -9.663 1.00 86.81 95 ARG A N 1
ATOM 742 C CA . ARG A 1 95 ? 13.092 -9.311 -8.344 1.00 86.81 95 ARG A CA 1
ATOM 743 C C . ARG A 1 95 ? 12.014 -8.847 -7.369 1.00 86.81 95 ARG A C 1
ATOM 745 O O . ARG A 1 95 ? 11.102 -8.122 -7.749 1.00 86.81 95 ARG A O 1
ATOM 752 N N . ILE A 1 96 ? 12.124 -9.236 -6.105 1.00 91.06 96 ILE A N 1
ATOM 753 C CA . ILE A 1 96 ? 11.215 -8.766 -5.053 1.00 91.06 96 ILE A CA 1
ATOM 754 C C . ILE A 1 96 ? 11.374 -7.244 -4.892 1.00 91.06 96 ILE A C 1
ATOM 756 O O . ILE A 1 96 ? 12.466 -6.707 -5.086 1.00 91.06 96 ILE A O 1
ATOM 760 N N . SER A 1 97 ? 10.286 -6.545 -4.553 1.00 93.62 97 SER A N 1
ATOM 761 C CA . SER A 1 97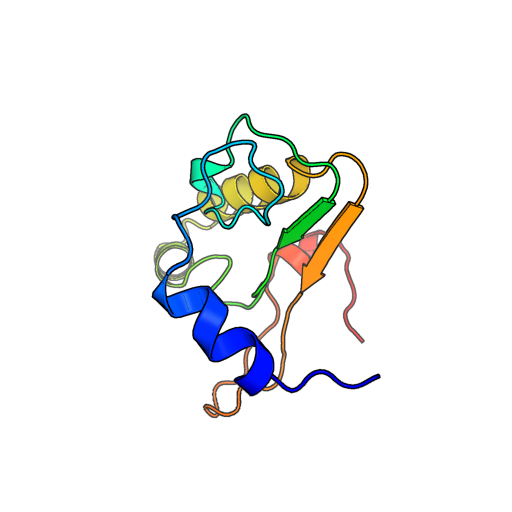 ? 10.338 -5.115 -4.236 1.00 93.62 97 SER A CA 1
ATOM 762 C C . SER A 1 97 ? 11.357 -4.835 -3.120 1.00 93.62 97 SER A C 1
ATOM 764 O O . SER A 1 97 ? 11.267 -5.463 -2.060 1.00 93.62 97 SER A O 1
ATOM 766 N N . PRO A 1 98 ? 12.260 -3.848 -3.279 1.00 92.75 98 PRO A N 1
ATOM 767 C CA . PRO A 1 98 ? 13.188 -3.460 -2.214 1.00 92.75 98 PRO A CA 1
ATOM 768 C C . PRO A 1 98 ? 12.458 -2.992 -0.945 1.00 92.75 98 PRO A C 1
ATOM 770 O O . PRO A 1 98 ? 12.971 -3.155 0.158 1.00 92.75 98 PRO A O 1
ATOM 773 N N . PHE A 1 99 ? 11.225 -2.488 -1.064 1.00 95.00 99 PHE A N 1
ATOM 774 C CA . PHE A 1 99 ? 10.445 -2.052 0.095 1.00 95.00 99 PHE A CA 1
ATOM 775 C C . PHE A 1 99 ? 10.033 -3.211 1.014 1.00 95.00 99 PHE A C 1
ATOM 777 O O . PHE A 1 99 ? 9.779 -2.989 2.195 1.00 95.00 99 PHE A O 1
ATOM 784 N N . LEU A 1 100 ? 9.983 -4.452 0.516 1.00 93.50 100 LEU A N 1
ATOM 785 C CA . LEU A 1 100 ? 9.762 -5.626 1.366 1.00 93.50 100 LEU A CA 1
ATOM 786 C C . LEU A 1 100 ? 11.010 -5.985 2.182 1.00 93.50 100 LEU A C 1
ATOM 788 O O . LEU A 1 100 ? 10.890 -6.335 3.357 1.00 93.50 100 LEU A O 1
ATOM 792 N N . GLU A 1 101 ? 12.199 -5.849 1.593 1.00 89.81 101 GLU A N 1
ATOM 793 C CA . GLU A 1 101 ? 13.469 -6.058 2.299 1.00 89.81 10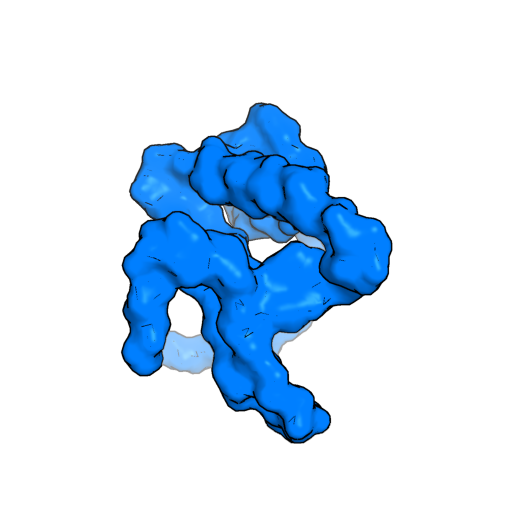1 GLU A CA 1
ATOM 794 C C . GLU A 1 101 ? 13.666 -5.016 3.407 1.00 89.81 101 GLU A C 1
ATOM 796 O O . GLU A 1 101 ? 14.084 -5.360 4.512 1.00 89.81 101 GLU A O 1
ATOM 801 N N . GLU A 1 102 ? 13.290 -3.761 3.153 1.00 92.25 102 GLU A N 1
ATOM 802 C CA . GLU A 1 102 ? 13.330 -2.676 4.142 1.00 92.25 102 GLU A CA 1
ATOM 803 C C . GLU A 1 102 ? 12.407 -2.907 5.345 1.00 92.25 102 GLU A C 1
ATOM 805 O O . GLU A 1 102 ? 12.727 -2.494 6.459 1.00 92.25 102 GLU A O 1
ATOM 810 N N . LEU A 1 103 ? 11.286 -3.609 5.150 1.00 91.25 103 LEU A N 1
ATOM 811 C CA . LEU A 1 103 ? 10.418 -4.056 6.244 1.00 91.25 103 LEU A CA 1
ATOM 812 C C . LEU A 1 103 ? 11.017 -5.232 7.039 1.00 91.25 103 LEU A C 1
ATOM 814 O O . LEU A 1 103 ? 10.403 -5.708 7.993 1.00 91.25 103 LEU A O 1
ATOM 818 N N . GLY A 1 104 ? 12.192 -5.733 6.649 1.00 89.56 104 GLY A N 1
ATOM 819 C CA . GLY A 1 104 ? 12.826 -6.906 7.246 1.00 89.56 104 GLY A CA 1
ATOM 820 C C . GLY A 1 104 ? 12.139 -8.224 6.877 1.00 89.56 104 GLY A C 1
AT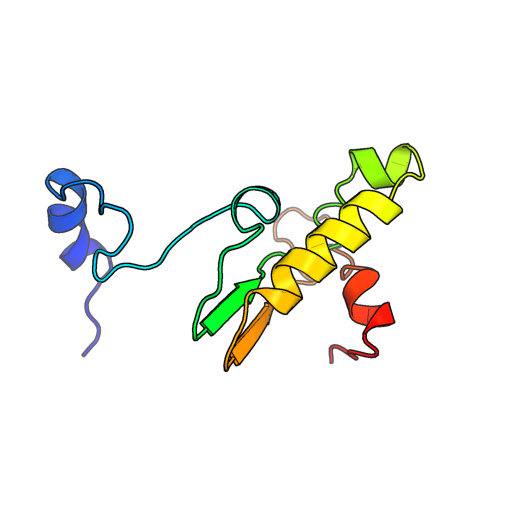OM 821 O O . GLY A 1 104 ? 12.386 -9.248 7.520 1.00 89.56 104 GLY A O 1
ATOM 822 N N . ILE A 1 105 ? 11.272 -8.224 5.858 1.00 86.25 105 ILE A N 1
ATOM 823 C CA . ILE A 1 105 ? 10.530 -9.411 5.435 1.00 86.25 105 ILE A CA 1
ATOM 824 C C . ILE A 1 105 ? 11.452 -10.278 4.579 1.00 86.25 105 ILE A C 1
ATOM 826 O O . ILE A 1 105 ? 11.798 -9.935 3.451 1.00 86.25 105 ILE A O 1
ATOM 830 N N . LYS A 1 106 ? 11.834 -11.439 5.116 1.00 76.12 106 LYS A N 1
ATOM 831 C CA . LYS A 1 106 ? 12.583 -12.457 4.373 1.00 76.12 106 LYS A CA 1
ATOM 832 C C . LYS A 1 106 ? 11.614 -13.416 3.704 1.00 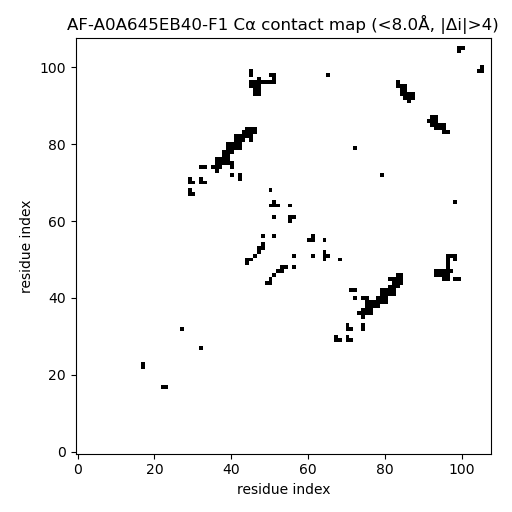76.12 106 LYS A C 1
ATOM 834 O O . LYS A 1 106 ? 10.922 -14.176 4.381 1.00 76.12 106 LYS A O 1
ATOM 839 N N . ILE A 1 107 ? 11.585 -13.379 2.380 1.00 73.06 107 ILE A N 1
ATOM 840 C CA . ILE A 1 107 ? 10.787 -14.297 1.572 1.00 73.06 107 ILE A CA 1
ATOM 841 C C . ILE A 1 107 ? 11.624 -15.553 1.353 1.00 73.06 107 ILE A C 1
ATOM 843 O O . ILE A 1 107 ? 12.779 -15.459 0.941 1.00 73.06 107 ILE A O 1
ATOM 847 N N . LYS A 1 108 ? 11.066 -16.696 1.749 1.00 60.22 108 LYS A N 1
ATOM 848 C CA . LYS A 1 108 ? 11.686 -18.011 1.572 1.00 60.22 108 LYS A CA 1
ATOM 849 C C . LYS A 1 108 ? 11.428 -18.545 0.175 1.00 60.22 108 LYS A C 1
ATOM 851 O O . LYS A 1 108 ? 10.313 -18.294 -0.333 1.00 60.22 108 LYS A O 1
#

InterPro domains:
  IPR000212 UvrD-like helicase [PTHR11070] (17-103)
  IPR014017 UvrD-like helicase, C-terminal [PF13361] (21-85)
  IPR027417 P-loop containing nucleoside triphosphate hydrolase [G3DSA:3.40.50.300] (14-103)
  IPR027417 P-loop containing nucleoside triphosphate hydrolase [SSF52540] (19-104)

Mean predicted aligned error: 7.6 Å

Sequence (108 aa):
MEKKLADYSWKIGNASVPKRNDDAVTLTTMHSAKGLEFGTVFVPSLVDMIVPNASAKIRGDTEEERRLFYVALTRAKERLFLSTYTNSDTGDYSRISPFLEELGIKIK